Protein AF-A0A9E7GEF9-F1 (afdb_monomer_lite)

Radius of gyration: 16.28 Å; chains: 1; bounding box: 38×25×41 Å

pLDDT: mean 80.85, std 10.07, range [56.94, 93.62]

Foldseek 3Di:
DDKDKDKDFDAKDAPFDDAPDDPGIDGDRDIDIDIDDADDPVDGDDDDDKDWDWHDDDPDDTHGGDMDD

Secondary structure (DSSP, 8-state):
--EEEEEEEEEE--S--S-SS--S--EEEEEEEEEEEPPPTTS-------EEEEE--SSSPPEEEEEE-

InterPro domains:
  I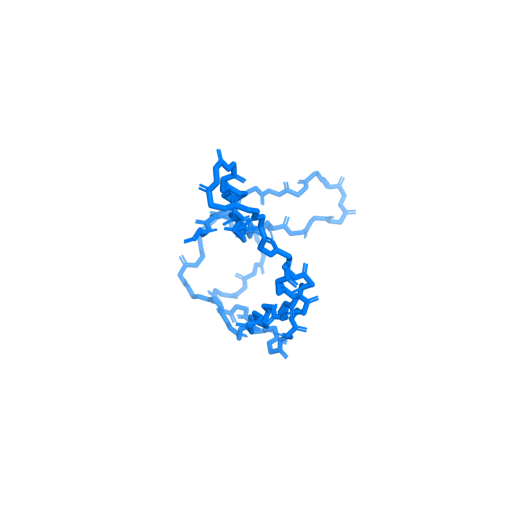PR000008 C2 domain [PF00168] (25-69)
  IPR000008 C2 domain [PS50004] (1-69)
  IPR035892 C2 domain superfamily [G3DSA:2.60.40.150] (22-69)
  IPR035892 C2 domain superfamily [SSF49562] (2-69)

Structure (mmCIF, N/CA/C/O backbone):
data_AF-A0A9E7GEF9-F1
#
_entry.id   AF-A0A9E7GEF9-F1
#
loop_
_atom_site.group_PDB
_atom_site.id
_atom_site.type_symbol
_atom_site.label_atom_id
_atom_site.label_alt_id
_atom_site.label_comp_id
_atom_site.label_asym_id
_atom_site.label_entity_id
_atom_site.label_seq_id
_atom_site.pdbx_PDB_ins_code
_atom_site.Cartn_x
_atom_site.Cartn_y
_atom_site.Cartn_z
_atom_site.occupancy
_atom_site.B_iso_or_equiv
_atom_site.auth_seq_id
_atom_site.auth_comp_id
_atom_site.auth_asym_id
_atom_site.auth_atom_id
_atom_site.pdbx_PDB_model_num
ATOM 1 N N . MET A 1 1 ? -14.322 3.783 24.897 1.00 62.53 1 MET A N 1
ATOM 2 C CA . MET A 1 1 ? -13.366 3.827 23.773 1.00 62.53 1 MET A CA 1
ATOM 3 C C . MET A 1 1 ? -12.985 2.394 23.459 1.00 62.53 1 MET A C 1
ATOM 5 O O . MET A 1 1 ? -12.441 1.739 24.338 1.00 62.53 1 MET A O 1
ATOM 9 N N . SER A 1 2 ? -13.366 1.875 22.293 1.00 64.81 2 SER A N 1
ATOM 10 C CA . SER A 1 2 ? -12.895 0.568 21.823 1.00 64.81 2 SER A CA 1
ATOM 11 C C . SER A 1 2 ? -11.677 0.767 20.931 1.00 64.81 2 SER A C 1
ATOM 13 O O . SER A 1 2 ? -11.695 1.617 20.039 1.00 64.81 2 SER A O 1
ATOM 15 N N . THR A 1 3 ? -10.635 -0.017 21.179 1.00 72.50 3 THR A N 1
ATOM 16 C CA . THR A 1 3 ? -9.475 -0.135 20.295 1.00 72.50 3 THR A CA 1
ATOM 17 C C . THR A 1 3 ? -9.646 -1.420 19.497 1.00 72.50 3 THR A C 1
ATOM 19 O O . THR A 1 3 ? -9.870 -2.479 20.081 1.00 72.50 3 THR A O 1
ATOM 22 N N . GLY A 1 4 ? -9.591 -1.317 18.175 1.00 81.81 4 GLY A N 1
ATOM 23 C CA . GLY A 1 4 ? -9.594 -2.442 17.248 1.00 81.81 4 GLY A CA 1
ATOM 24 C C . GLY A 1 4 ? -8.339 -2.434 16.384 1.00 81.81 4 GLY A C 1
ATOM 25 O O . GLY A 1 4 ? -7.529 -1.510 16.441 1.00 81.81 4 GLY A O 1
ATOM 26 N N . GLU A 1 5 ? -8.185 -3.467 15.566 1.00 86.38 5 GLU A N 1
ATOM 27 C CA . GLU A 1 5 ? -7.112 -3.563 14.581 1.00 86.38 5 GLU A CA 1
ATOM 28 C C . GLU A 1 5 ? -7.732 -3.699 13.192 1.00 86.38 5 GLU A C 1
ATOM 30 O O . GLU A 1 5 ? -8.552 -4.589 12.955 1.00 86.38 5 GLU A O 1
ATOM 35 N N . LEU A 1 6 ? -7.354 -2.806 12.281 1.00 86.06 6 LEU A N 1
ATOM 36 C CA . LEU A 1 6 ? -7.699 -2.904 10.871 1.00 86.06 6 LEU A CA 1
ATOM 37 C C . LEU A 1 6 ? -6.572 -3.648 10.158 1.00 86.06 6 LEU A C 1
ATOM 39 O O . LEU A 1 6 ? -5.474 -3.114 9.999 1.00 86.06 6 LEU A O 1
ATOM 43 N N . LYS A 1 7 ? -6.853 -4.880 9.729 1.00 90.12 7 LYS A N 1
ATOM 44 C CA . LYS A 1 7 ? -5.951 -5.665 8.883 1.00 90.12 7 LYS A CA 1
ATOM 45 C C . LYS A 1 7 ? -6.287 -5.431 7.417 1.00 90.12 7 LYS A C 1
ATOM 47 O O . LYS A 1 7 ? -7.429 -5.626 7.010 1.00 90.12 7 LYS A O 1
ATOM 52 N N . VAL A 1 8 ? -5.288 -5.040 6.641 1.00 88.75 8 VAL A N 1
ATOM 53 C CA . VAL A 1 8 ? -5.387 -4.776 5.205 1.00 88.75 8 VAL A CA 1
ATOM 54 C C . VAL A 1 8 ? -4.436 -5.729 4.501 1.00 88.75 8 VAL A C 1
ATOM 56 O O . VAL A 1 8 ? -3.233 -5.667 4.735 1.00 88.75 8 VAL A O 1
ATOM 59 N N . SER A 1 9 ? -4.964 -6.609 3.655 1.00 90.75 9 SER A N 1
ATOM 60 C CA . SER A 1 9 ? -4.155 -7.540 2.865 1.00 90.75 9 SER A CA 1
ATOM 61 C C . SER A 1 9 ? -4.026 -7.018 1.438 1.00 90.75 9 SER A C 1
ATOM 63 O O . SER A 1 9 ? -5.025 -6.913 0.728 1.00 90.75 9 SER A O 1
ATOM 65 N N . LEU A 1 10 ? -2.802 -6.688 1.033 1.00 89.06 10 LEU A N 1
ATOM 66 C CA . LEU A 1 10 ? -2.446 -6.319 -0.332 1.00 89.06 10 LEU A CA 1
ATOM 67 C C . LEU A 1 10 ? -1.960 -7.580 -1.054 1.00 89.06 10 LEU A C 1
ATOM 69 O O . LEU A 1 10 ? -0.883 -8.095 -0.763 1.00 89.06 10 LEU A O 1
ATOM 73 N N . VAL A 1 11 ? -2.791 -8.111 -1.949 1.00 89.50 11 VAL A N 1
ATOM 74 C CA . VAL A 1 11 ? -2.551 -9.401 -2.614 1.00 89.50 11 VAL A CA 1
ATOM 75 C C . VAL A 1 11 ? -1.831 -9.171 -3.939 1.00 89.50 11 VAL A C 1
ATOM 77 O O . VAL A 1 11 ? -0.642 -9.468 -4.054 1.00 89.50 11 VAL A O 1
ATOM 80 N N . ASP A 1 12 ? -2.522 -8.559 -4.893 1.00 88.62 12 ASP A N 1
ATOM 81 C CA . ASP A 1 12 ? -2.038 -8.247 -6.233 1.00 88.62 12 ASP A CA 1
ATOM 82 C C . ASP A 1 12 ? -2.715 -6.975 -6.764 1.00 88.62 12 ASP A C 1
ATOM 84 O O . ASP A 1 12 ? -3.683 -6.472 -6.184 1.00 88.62 12 ASP A O 1
ATOM 88 N N . ALA A 1 13 ? -2.182 -6.441 -7.858 1.00 85.12 13 ALA A N 1
ATOM 89 C CA . ALA A 1 13 ? -2.845 -5.423 -8.658 1.00 85.12 13 ALA A CA 1
ATOM 90 C C . ALA A 1 13 ? -2.715 -5.796 -10.131 1.00 85.12 13 ALA A C 1
ATOM 92 O O . ALA A 1 13 ? -1.699 -6.340 -10.544 1.00 85.12 13 ALA A O 1
ATOM 93 N N . SER A 1 14 ? -3.732 -5.474 -10.923 1.00 84.69 14 SER A N 1
ATOM 94 C CA . SER A 1 14 ? -3.748 -5.724 -12.364 1.00 84.69 14 SER A CA 1
ATOM 95 C C . SER A 1 14 ? -4.216 -4.489 -13.121 1.00 84.69 14 SER A C 1
ATOM 97 O O . SER A 1 14 ? -4.888 -3.609 -12.575 1.00 84.69 14 SER A O 1
ATOM 99 N N . GLY A 1 15 ? -3.845 -4.407 -14.399 1.00 79.75 15 GLY A N 1
ATOM 100 C CA . GLY A 1 15 ? -4.258 -3.304 -15.271 1.00 79.75 15 GLY A CA 1
ATOM 101 C C . GLY A 1 15 ? -3.619 -1.956 -14.924 1.00 79.75 15 GLY A C 1
ATOM 102 O O . GLY A 1 15 ? -4.167 -0.911 -15.286 1.00 79.75 15 GLY A O 1
ATOM 103 N N . LEU A 1 16 ? -2.471 -1.974 -14.240 1.00 75.62 16 LEU A N 1
ATOM 104 C CA . LEU A 1 16 ? -1.680 -0.780 -13.964 1.00 75.62 16 LEU A CA 1
ATOM 105 C C . LEU A 1 16 ? -1.172 -0.183 -15.286 1.00 75.62 16 LEU A C 1
ATOM 107 O O . LEU A 1 16 ? -0.634 -0.887 -16.140 1.00 75.62 16 LEU A O 1
ATOM 111 N N . LYS A 1 17 ? -1.377 1.122 -15.475 1.00 73.62 17 LYS A N 1
ATOM 112 C CA . LYS A 1 17 ? -0.890 1.879 -16.636 1.00 73.62 17 LYS A CA 1
ATOM 113 C C . LYS A 1 17 ? 0.040 2.978 -16.148 1.00 73.62 17 LYS A C 1
ATOM 115 O O . LYS A 1 17 ? -0.273 3.609 -15.147 1.00 73.62 17 LYS A O 1
ATOM 120 N N . GLY A 1 18 ? 1.110 3.243 -16.893 1.00 69.50 18 GLY A N 1
ATOM 121 C CA . GLY A 1 18 ? 2.077 4.286 -16.537 1.00 69.50 18 GLY A CA 1
ATOM 122 C C . GLY A 1 18 ? 3.179 3.825 -15.585 1.00 69.50 18 GLY A C 1
ATOM 123 O O . GLY A 1 18 ? 3.761 4.671 -14.932 1.00 69.50 18 GLY A O 1
ATOM 124 N N . ALA A 1 19 ? 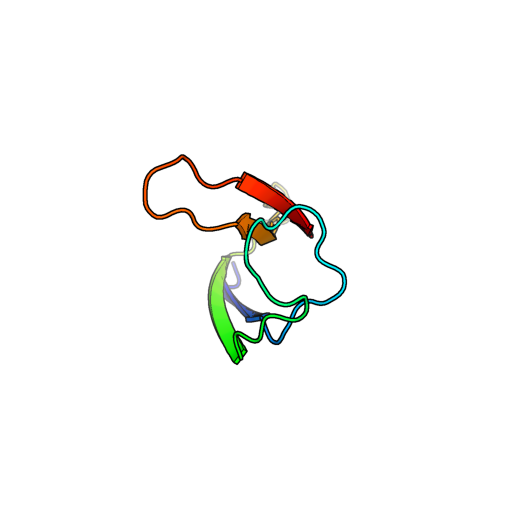3.432 2.515 -15.500 1.00 67.88 19 ALA A N 1
ATOM 125 C CA . ALA A 1 19 ? 4.697 2.003 -14.985 1.00 67.88 19 ALA A CA 1
ATOM 126 C C . ALA A 1 19 ? 5.663 1.831 -16.165 1.00 67.88 19 ALA A C 1
ATOM 128 O O . ALA A 1 19 ? 5.278 1.248 -17.187 1.00 67.88 19 ALA A O 1
ATOM 129 N N . ASP A 1 20 ? 6.891 2.307 -16.020 1.00 67.12 20 ASP A N 1
ATOM 130 C CA . ASP A 1 20 ? 7.905 2.301 -17.070 1.00 67.12 20 ASP A CA 1
ATOM 131 C C . ASP A 1 20 ? 8.515 0.905 -17.271 1.00 67.12 20 ASP A C 1
ATOM 133 O O . ASP A 1 20 ? 8.954 0.576 -18.378 1.00 67.12 20 ASP A O 1
ATOM 137 N N . PHE A 1 21 ? 8.493 0.044 -16.241 1.00 61.88 21 PHE A N 1
ATOM 138 C CA . PHE A 1 21 ? 9.132 -1.280 -16.308 1.00 61.88 21 PHE A CA 1
ATOM 139 C C . PHE A 1 21 ? 8.375 -2.469 -15.701 1.00 61.88 21 PHE A C 1
ATOM 141 O O . PHE A 1 21 ? 8.843 -3.607 -15.818 1.00 61.88 21 PHE A O 1
ATOM 148 N N . VAL A 1 22 ? 7.209 -2.280 -15.083 1.00 56.94 22 VAL A N 1
ATOM 149 C CA . VAL A 1 22 ? 6.546 -3.387 -14.377 1.00 56.94 22 VAL A CA 1
ATOM 150 C C . VAL A 1 22 ? 5.618 -4.155 -15.319 1.00 56.94 22 VAL A C 1
ATOM 152 O O . VAL A 1 22 ? 4.582 -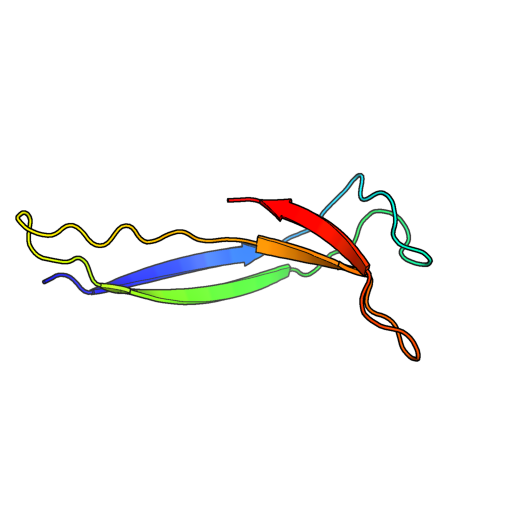3.662 -15.763 1.00 56.94 22 VAL A O 1
ATOM 155 N N . GLY A 1 23 ? 6.003 -5.402 -15.617 1.00 62.38 23 GLY A N 1
ATOM 156 C CA . GLY A 1 23 ? 5.118 -6.406 -16.205 1.00 62.38 23 GLY A CA 1
ATOM 157 C C . GLY A 1 23 ? 3.794 -6.439 -15.438 1.00 62.38 23 GLY A C 1
ATOM 158 O O . GLY A 1 23 ? 3.801 -6.523 -14.216 1.00 62.38 23 GLY A O 1
ATOM 159 N N . GLY A 1 24 ? 2.687 -6.309 -16.171 1.00 69.44 24 GLY A N 1
ATOM 160 C CA . GLY A 1 24 ? 1.454 -5.633 -15.743 1.00 69.44 24 GLY A CA 1
ATOM 161 C C . GLY A 1 24 ? 0.669 -6.137 -14.525 1.00 69.44 24 GLY A C 1
ATOM 162 O O . GLY A 1 24 ? -0.393 -5.571 -14.276 1.00 69.44 24 GLY A O 1
ATOM 163 N N . ASP A 1 25 ? 1.167 -7.122 -13.774 1.00 81.31 25 ASP A N 1
ATOM 164 C CA . ASP A 1 25 ? 0.471 -7.738 -12.640 1.00 81.31 25 ASP A CA 1
ATOM 165 C C . ASP A 1 25 ? 1.419 -7.982 -11.435 1.00 81.31 25 ASP A C 1
ATOM 167 O O . ASP A 1 25 ? 1.917 -9.099 -11.245 1.00 81.31 25 ASP A O 1
ATOM 171 N N . PRO A 1 26 ? 1.737 -6.956 -10.619 1.00 85.31 26 PRO A N 1
ATOM 172 C CA . PRO A 1 26 ? 2.514 -7.133 -9.391 1.00 85.31 26 PRO A CA 1
ATOM 173 C C . PRO A 1 26 ? 1.762 -7.941 -8.322 1.00 85.31 26 PRO A C 1
ATOM 175 O O . PRO A 1 26 ? 0.553 -7.800 -8.137 1.00 85.31 26 PRO A O 1
ATOM 178 N N . VAL A 1 27 ? 2.514 -8.746 -7.564 1.00 89.12 27 VAL A N 1
ATOM 179 C CA . VAL A 1 27 ? 2.020 -9.557 -6.442 1.00 89.12 27 VAL A CA 1
ATOM 180 C C . VAL A 1 27 ? 2.823 -9.212 -5.188 1.00 89.12 27 VAL A C 1
ATOM 182 O O . VAL A 1 27 ? 4.043 -9.373 -5.182 1.00 89.12 27 VAL A O 1
ATOM 185 N N . TRP A 1 28 ? 2.140 -8.777 -4.127 1.00 90.50 28 TRP A N 1
ATOM 186 C CA . TRP A 1 28 ? 2.745 -8.455 -2.827 1.00 90.50 28 TRP A CA 1
ATOM 187 C C . TRP A 1 28 ? 2.535 -9.580 -1.814 1.00 90.50 28 TRP A C 1
ATOM 189 O O . TRP A 1 28 ? 3.489 -10.043 -1.195 1.00 90.50 28 TRP A O 1
ATOM 199 N N . ASN A 1 29 ? 1.292 -10.054 -1.660 1.00 91.94 29 ASN A N 1
ATOM 200 C CA . ASN A 1 29 ? 0.892 -10.960 -0.574 1.00 91.94 29 ASN A CA 1
ATOM 201 C C . ASN A 1 29 ? 1.307 -10.454 0.821 1.00 91.94 29 ASN A C 1
ATOM 203 O O . ASN A 1 29 ? 1.758 -11.217 1.678 1.00 91.94 29 ASN A O 1
ATOM 207 N N . GLU A 1 30 ? 1.122 -9.158 1.060 1.00 93.62 30 GLU A N 1
ATOM 208 C CA . GLU A 1 30 ? 1.488 -8.490 2.306 1.00 93.62 30 GLU A CA 1
ATOM 209 C C . GLU A 1 30 ? 0.250 -8.143 3.132 1.00 93.62 30 GLU A C 1
ATOM 211 O O . GLU A 1 30 ? -0.839 -7.915 2.608 1.00 93.62 30 GLU A O 1
ATOM 216 N N . THR A 1 31 ? 0.393 -8.120 4.458 1.00 93.06 31 THR A N 1
ATOM 217 C CA . THR A 1 31 ? -0.680 -7.697 5.366 1.00 93.06 31 THR A CA 1
ATOM 218 C C . THR A 1 31 ? -0.181 -6.600 6.290 1.00 93.06 31 THR A C 1
ATOM 220 O O . THR A 1 31 ? 0.777 -6.789 7.035 1.00 93.06 31 THR A O 1
ATOM 223 N N . PHE A 1 32 ? -0.888 -5.475 6.276 1.00 91.81 32 PHE A N 1
ATOM 224 C CA . PHE A 1 32 ? -0.660 -4.324 7.137 1.00 91.81 32 PHE A CA 1
ATOM 225 C C . PHE A 1 32 ? -1.691 -4.325 8.263 1.00 91.81 32 PHE A C 1
ATOM 227 O O . PHE A 1 32 ? -2.880 -4.531 8.023 1.00 91.81 32 PHE A O 1
ATOM 234 N N . ALA A 1 33 ? -1.243 -4.097 9.494 1.00 90.94 33 ALA A N 1
ATOM 235 C CA . ALA A 1 33 ? -2.107 -4.008 10.664 1.00 90.94 33 ALA A CA 1
ATOM 236 C C . ALA A 1 33 ? -2.041 -2.591 11.233 1.00 90.94 33 ALA A C 1
ATOM 238 O O . ALA A 1 33 ? -0.981 -2.134 11.659 1.00 90.94 33 ALA A O 1
ATOM 239 N N . PHE A 1 34 ? -3.178 -1.899 11.237 1.00 87.06 34 PHE A N 1
ATOM 240 C CA . PHE A 1 34 ? -3.297 -0.547 11.766 1.00 87.06 34 PHE A CA 1
ATOM 241 C C . PHE A 1 34 ? -4.105 -0.570 13.067 1.00 87.06 34 PHE A C 1
ATOM 243 O O . PHE A 1 34 ? -5.248 -1.038 13.061 1.00 87.06 34 PHE A O 1
ATOM 250 N N . PRO A 1 35 ? -3.566 -0.060 14.186 1.00 85.94 35 PRO A N 1
ATOM 251 C CA . PRO A 1 35 ? -4.356 0.129 15.393 1.00 85.94 35 PRO A CA 1
ATOM 252 C C . PRO A 1 35 ? -5.365 1.257 15.155 1.00 85.94 35 PRO A C 1
ATOM 254 O O . PRO A 1 35 ? -4.988 2.376 14.811 1.00 85.94 35 PRO A O 1
ATOM 257 N N . VAL A 1 36 ? -6.652 0.970 15.341 1.00 82.56 36 VAL A N 1
ATOM 258 C CA . VAL A 1 36 ? -7.737 1.933 15.137 1.00 82.56 36 VAL A CA 1
ATOM 259 C C . VAL A 1 36 ? -8.474 2.147 16.450 1.00 82.56 36 VAL A C 1
ATOM 261 O O . VAL A 1 36 ? -8.994 1.209 17.054 1.00 82.56 36 VAL A O 1
ATOM 264 N N . SER A 1 37 ? -8.548 3.397 16.895 1.00 77.25 37 SER A N 1
ATOM 265 C CA . SER A 1 37 ? -9.373 3.801 18.030 1.00 77.25 37 SER A CA 1
ATOM 266 C C . SER A 1 37 ? -10.666 4.454 17.543 1.00 77.25 37 SER A C 1
ATOM 268 O O . SER A 1 37 ? -10.677 5.267 16.619 1.00 77.25 37 SER A O 1
ATOM 270 N N . SER A 1 38 ? -11.785 4.089 18.169 1.00 69.38 38 SER A N 1
ATOM 271 C CA . SER A 1 38 ? -13.056 4.793 17.988 1.00 69.38 38 SER A CA 1
ATOM 272 C C . SER A 1 38 ? -13.144 5.968 18.966 1.00 69.38 38 SER A C 1
ATOM 274 O O . SER A 1 38 ? -12.982 5.758 20.178 1.00 69.38 38 SER A O 1
ATOM 276 N N . SER A 1 39 ? -13.472 7.162 18.476 1.00 65.69 39 SER A N 1
ATOM 277 C CA . SER A 1 39 ? -13.791 8.306 19.340 1.00 65.69 39 SER A CA 1
ATOM 278 C C . SER A 1 39 ? -15.220 8.271 19.896 1.00 65.69 39 SER A C 1
ATOM 280 O O . SER A 1 39 ? -16.046 7.487 19.420 1.00 65.69 39 SER A O 1
ATOM 282 N N . PRO A 1 40 ? -15.516 9.084 20.931 1.00 62.97 40 PRO A N 1
ATOM 283 C CA . PRO A 1 40 ? -16.871 9.283 21.441 1.00 62.97 40 PRO A C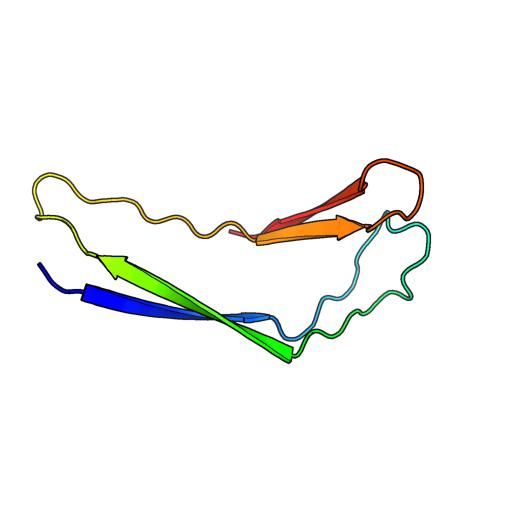A 1
ATOM 284 C C . PRO A 1 40 ? -17.860 9.697 20.340 1.00 62.97 40 PRO A C 1
ATOM 286 O O . PRO A 1 40 ? -17.478 10.333 19.363 1.00 62.97 40 PRO A O 1
ATOM 289 N N . VAL A 1 41 ? -19.141 9.361 20.533 1.00 62.50 41 VAL A N 1
ATOM 290 C CA . VAL A 1 41 ? -20.240 9.608 19.573 1.00 62.50 41 VAL A CA 1
ATOM 291 C C . VAL A 1 41 ? -20.357 11.087 19.172 1.00 62.50 41 VAL A C 1
ATOM 293 O O . VAL A 1 41 ? -20.770 11.380 18.054 1.00 62.50 41 VAL A O 1
ATOM 296 N N . ASP A 1 42 ? -19.943 11.998 20.056 1.00 68.38 42 ASP A N 1
ATOM 297 C CA . ASP A 1 42 ? -20.042 13.448 19.865 1.00 68.38 42 ASP A CA 1
ATOM 298 C C . ASP A 1 42 ? -18.919 14.043 18.987 1.00 68.38 42 ASP A C 1
ATOM 300 O O . ASP A 1 42 ? -19.043 15.181 18.540 1.00 68.38 42 ASP A O 1
ATOM 304 N N . ASP A 1 43 ? -17.845 13.287 18.715 1.00 64.31 43 ASP A N 1
ATOM 305 C CA . ASP A 1 43 ? -16.739 13.687 17.825 1.00 64.31 43 ASP A CA 1
ATOM 306 C C . ASP A 1 43 ? -16.161 12.464 17.079 1.00 64.31 43 ASP A C 1
ATOM 308 O O . ASP A 1 43 ? -15.126 11.904 17.462 1.00 64.31 43 ASP A O 1
ATOM 312 N N . PRO A 1 44 ? -16.858 11.955 16.048 1.00 66.25 44 PRO A N 1
ATOM 313 C CA . PRO A 1 44 ? -16.458 10.732 15.370 1.00 66.25 44 PRO A CA 1
ATOM 314 C C . PRO A 1 44 ? -15.189 10.951 14.536 1.00 66.25 44 PRO A C 1
ATOM 316 O O . PRO A 1 44 ? -15.221 11.606 13.492 1.00 66.25 44 PRO A O 1
ATOM 319 N N . ILE A 1 45 ? -14.081 10.314 14.934 1.00 69.38 45 ILE A N 1
ATOM 320 C CA . ILE A 1 45 ? -12.884 10.211 14.090 1.00 69.38 45 ILE A CA 1
ATOM 321 C C . ILE A 1 45 ? -13.261 9.489 12.792 1.00 69.38 45 ILE A C 1
ATOM 323 O O . ILE A 1 45 ? -13.625 8.312 12.791 1.00 69.38 45 ILE A O 1
ATOM 327 N N . GLN A 1 46 ? -13.134 10.199 11.673 1.00 71.69 46 GLN A N 1
ATOM 328 C CA . GLN A 1 46 ? -13.280 9.642 10.332 1.00 71.69 46 GLN A CA 1
ATOM 329 C C . GLN A 1 46 ? -11.941 9.041 9.888 1.00 71.69 46 GLN A C 1
ATOM 331 O O . GLN A 1 46 ? -11.120 9.718 9.269 1.00 71.69 46 GLN A O 1
ATOM 336 N N . ASN A 1 47 ? -11.707 7.770 10.216 1.00 75.75 47 ASN A N 1
ATOM 337 C CA . ASN A 1 47 ? -10.533 7.046 9.730 1.00 75.75 47 ASN A CA 1
ATOM 338 C C . ASN A 1 47 ? -10.690 6.768 8.229 1.00 75.75 47 ASN A C 1
ATOM 340 O O . ASN A 1 47 ? -11.651 6.119 7.819 1.00 75.75 47 ASN A O 1
ATOM 344 N N . LYS A 1 48 ? -9.749 7.251 7.411 1.00 81.06 48 LYS A N 1
ATOM 345 C CA . LYS A 1 48 ? -9.676 6.945 5.977 1.00 81.06 48 LYS A CA 1
ATOM 346 C C . LYS A 1 48 ? -8.398 6.177 5.693 1.00 81.06 48 LYS A C 1
ATOM 348 O O . LYS A 1 48 ? -7.316 6.630 6.059 1.00 81.06 48 LYS A O 1
ATOM 353 N N . LEU A 1 49 ? -8.537 5.038 5.030 1.00 85.06 49 LEU A N 1
ATOM 354 C CA . LEU A 1 49 ? -7.416 4.304 4.470 1.00 85.06 49 LEU A CA 1
ATOM 355 C C . LEU A 1 49 ? -7.209 4.799 3.036 1.00 85.06 49 LEU A C 1
ATOM 357 O O . LEU A 1 49 ? -8.170 4.929 2.287 1.00 85.06 49 LEU A O 1
ATOM 361 N N . ILE A 1 50 ? -5.973 5.128 2.671 1.00 88.94 50 ILE A N 1
ATOM 362 C CA . ILE A 1 50 ? -5.628 5.538 1.308 1.00 88.94 50 ILE A CA 1
ATOM 363 C C . ILE A 1 50 ? -4.459 4.668 0.873 1.00 88.94 50 ILE A C 1
ATOM 365 O O . ILE A 1 50 ? -3.371 4.772 1.436 1.00 88.94 50 ILE A O 1
ATOM 369 N N . LEU A 1 51 ? -4.691 3.811 -0.117 1.00 89.25 51 LEU A N 1
ATOM 370 C CA . LEU A 1 51 ? -3.636 3.049 -0.772 1.00 89.25 51 LEU A CA 1
ATOM 371 C C . LEU A 1 51 ? -3.204 3.821 -2.008 1.00 89.25 51 LEU A C 1
ATOM 373 O O . LEU A 1 51 ? -4.039 4.200 -2.828 1.00 89.25 51 LEU A O 1
ATOM 377 N N . ARG A 1 52 ? -1.902 4.050 -2.145 1.00 90.50 52 ARG A N 1
ATOM 378 C CA . ARG A 1 52 ? -1.305 4.704 -3.305 1.00 90.50 52 ARG A CA 1
ATOM 379 C C . ARG A 1 52 ? -0.308 3.750 -3.945 1.00 90.50 52 ARG A C 1
ATOM 381 O O . ARG A 1 52 ? 0.555 3.225 -3.253 1.00 90.50 52 ARG A O 1
ATOM 388 N N . ILE A 1 53 ? -0.454 3.549 -5.248 1.00 88.56 53 ILE A N 1
ATOM 389 C CA . ILE A 1 53 ? 0.453 2.760 -6.073 1.00 88.56 53 ILE A CA 1
ATOM 390 C C . ILE A 1 53 ? 1.363 3.736 -6.813 1.00 88.56 53 ILE A C 1
ATOM 392 O O . ILE A 1 53 ? 0.875 4.658 -7.475 1.00 88.56 53 ILE A O 1
ATOM 396 N N . MET A 1 54 ? 2.666 3.527 -6.665 1.00 88.38 54 MET A N 1
ATOM 397 C CA . MET A 1 54 ? 3.725 4.314 -7.288 1.00 88.38 54 MET A CA 1
ATOM 398 C C . MET A 1 54 ? 4.628 3.374 -8.090 1.00 88.38 54 MET A C 1
ATOM 400 O O . MET A 1 54 ? 4.832 2.237 -7.655 1.00 88.38 54 MET A O 1
ATOM 404 N N . ASP A 1 55 ? 5.141 3.832 -9.228 1.00 86.38 55 ASP A N 1
ATOM 405 C CA . ASP A 1 55 ? 6.269 3.190 -9.898 1.00 86.38 55 ASP A CA 1
ATOM 406 C C . ASP A 1 55 ? 7.550 3.594 -9.176 1.00 86.38 55 ASP A C 1
ATOM 408 O O . ASP A 1 55 ? 7.740 4.771 -8.879 1.00 86.38 55 ASP A O 1
ATOM 412 N N . ALA A 1 56 ? 8.378 2.615 -8.828 1.00 87.06 56 ALA A N 1
ATOM 413 C CA . ALA A 1 56 ? 9.564 2.851 -8.018 1.00 87.06 56 ALA A CA 1
ATOM 414 C C . ALA A 1 56 ? 10.792 3.002 -8.915 1.00 87.06 56 ALA A C 1
ATOM 416 O O . ALA A 1 56 ? 11.187 2.046 -9.589 1.00 87.06 56 ALA A O 1
ATOM 417 N N . ASP A 1 57 ? 11.437 4.161 -8.844 1.00 85.25 57 ASP A N 1
ATOM 418 C CA . ASP A 1 57 ? 12.560 4.503 -9.708 1.00 85.25 57 ASP A CA 1
ATOM 419 C C . ASP A 1 57 ? 13.904 4.483 -8.974 1.00 85.25 57 ASP A C 1
ATOM 421 O O . ASP A 1 57 ? 14.041 4.849 -7.808 1.00 85.25 57 ASP A O 1
ATOM 425 N N . ALA A 1 58 ? 14.959 4.056 -9.674 1.00 84.50 58 ALA A N 1
ATOM 426 C CA . ALA A 1 58 ? 16.294 3.941 -9.075 1.00 84.50 58 ALA A CA 1
ATOM 427 C C . ALA A 1 58 ? 17.082 5.265 -9.060 1.00 84.50 58 ALA A C 1
ATOM 429 O O . ALA A 1 58 ? 18.019 5.419 -8.273 1.00 84.50 58 ALA A O 1
ATOM 430 N N . TYR A 1 59 ? 16.752 6.189 -9.968 1.00 85.50 59 TYR A N 1
ATOM 431 C CA . TYR A 1 59 ? 17.520 7.420 -10.211 1.00 85.50 59 TYR A CA 1
ATOM 432 C C . TYR A 1 59 ? 16.654 8.673 -10.391 1.00 85.50 59 TYR A C 1
ATOM 434 O O .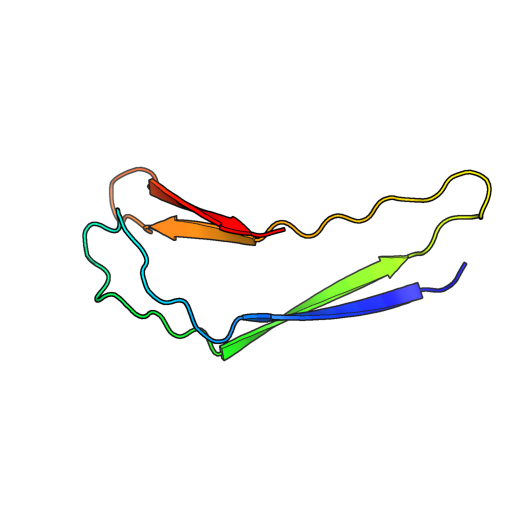 TYR A 1 59 ? 17.191 9.782 -10.369 1.00 85.50 59 TYR A O 1
ATOM 442 N N . THR A 1 60 ? 15.353 8.496 -10.597 1.00 87.00 60 THR A N 1
ATOM 443 C CA . THR A 1 60 ? 14.334 9.541 -10.745 1.00 87.00 60 THR A CA 1
ATOM 444 C C . THR A 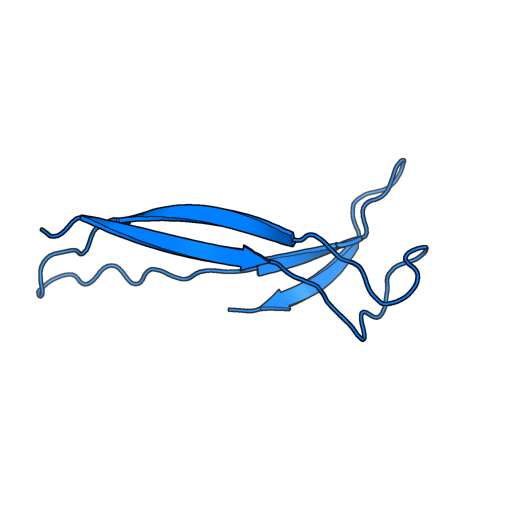1 60 ? 13.359 9.482 -9.571 1.00 87.00 60 THR A C 1
ATOM 446 O O . THR A 1 60 ? 13.499 8.635 -8.690 1.00 87.00 60 THR A O 1
ATOM 449 N N . ASP A 1 61 ? 12.440 10.444 -9.511 1.00 90.19 61 ASP A N 1
ATOM 450 C CA . ASP A 1 61 ? 11.371 10.437 -8.514 1.00 90.19 61 ASP A CA 1
ATOM 451 C C . ASP A 1 61 ? 10.314 9.390 -8.890 1.00 90.19 61 ASP A C 1
ATOM 453 O O . ASP A 1 61 ? 9.996 9.251 -10.065 1.00 90.19 61 ASP A O 1
ATOM 457 N N . ASP A 1 62 ? 9.738 8.720 -7.892 1.00 89.94 62 ASP A N 1
ATOM 458 C CA . ASP A 1 62 ? 8.686 7.720 -8.096 1.00 89.94 62 ASP A CA 1
ATOM 459 C C . ASP A 1 62 ? 7.440 8.307 -8.792 1.00 89.94 62 ASP A C 1
ATOM 461 O O . ASP A 1 62 ? 6.872 9.318 -8.349 1.00 89.94 62 ASP A O 1
ATOM 465 N N . ASP A 1 63 ? 6.941 7.615 -9.816 1.00 87.00 63 ASP A N 1
ATOM 466 C CA . ASP A 1 63 ? 5.792 8.051 -10.609 1.00 87.00 63 ASP A CA 1
ATOM 467 C C . ASP A 1 63 ? 4.455 7.573 -10.029 1.00 87.00 63 ASP A C 1
ATOM 469 O O . ASP A 1 63 ? 4.284 6.438 -9.588 1.00 87.00 63 ASP A O 1
ATOM 473 N N . PHE A 1 64 ? 3.440 8.439 -10.031 1.00 89.81 64 PHE A N 1
ATOM 474 C CA . PHE A 1 64 ? 2.112 8.071 -9.534 1.00 89.81 64 PHE A CA 1
ATOM 475 C C . PHE A 1 64 ? 1.326 7.241 -10.558 1.00 89.81 64 PHE A C 1
ATOM 477 O O . PHE A 1 64 ? 0.966 7.742 -11.623 1.00 89.81 64 PHE A O 1
ATOM 484 N N . ILE A 1 65 ? 0.948 6.016 -10.176 1.00 88.50 65 ILE A N 1
ATOM 485 C CA . ILE A 1 65 ? 0.142 5.110 -11.010 1.00 88.50 65 ILE A CA 1
ATOM 486 C C . ILE A 1 65 ? -1.347 5.202 -10.652 1.00 88.50 65 ILE A C 1
ATOM 488 O O . ILE A 1 65 ? -2.212 5.250 -11.530 1.00 88.50 65 ILE A O 1
ATOM 492 N N . GLY A 1 66 ? -1.683 5.197 -9.357 1.00 86.31 66 GLY A N 1
ATOM 493 C CA . GLY A 1 66 ? -3.081 5.126 -8.937 1.00 86.31 66 GLY A CA 1
ATOM 494 C C . GLY A 1 66 ? -3.314 5.160 -7.432 1.00 86.31 66 GLY A C 1
ATOM 495 O O . GLY A 1 66 ? -2.394 5.085 -6.619 1.00 86.31 66 GLY A O 1
ATOM 496 N N . GLN A 1 67 ? -4.583 5.288 -7.051 1.00 89.88 67 GLN A N 1
ATOM 497 C CA . GLN A 1 67 ? -5.016 5.392 -5.660 1.00 89.88 67 GLN A CA 1
ATOM 498 C C . GLN A 1 67 ? -6.339 4.648 -5.440 1.00 89.88 67 GLN A C 1
ATOM 500 O O . GLN A 1 67 ? -7.244 4.747 -6.266 1.00 89.88 67 GLN A O 1
ATOM 505 N N . ALA A 1 68 ? -6.472 3.992 -4.287 1.00 85.81 68 ALA A N 1
ATOM 506 C CA . ALA A 1 68 ? -7.714 3.414 -3.779 1.00 85.81 68 ALA A CA 1
ATOM 507 C C . ALA A 1 68 ? -8.018 3.931 -2.362 1.00 85.81 68 ALA A C 1
ATOM 509 O O . ALA A 1 68 ? -7.107 4.304 -1.617 1.00 85.81 68 ALA A O 1
ATOM 510 N N . THR A 1 69 ? -9.303 3.973 -2.006 1.00 82.44 69 THR A N 1
ATOM 511 C CA . THR A 1 69 ? -9.811 4.436 -0.702 1.00 82.44 69 THR A CA 1
ATOM 512 C C . THR A 1 69 ? -10.846 3.478 -0.153 1.00 82.44 69 THR A C 1
ATOM 514 O O . THR A 1 69 ? -11.674 3.045 -0.988 1.00 82.44 69 THR A O 1
#

Sequence (69 aa):
MSTGELKVSLVDASGLKGADFVGGDPVWNETFAFPVSSSPVDDPIQNKLILRIMDADAYTDDDFIGQAT

Organism: NCBI:txid320322